Protein AF-A0A317JN25-F1 (afdb_monomer_lite)

Radius of gyration: 19.93 Å; chains: 1; bounding box: 62×30×64 Å

Structure (mmCIF, N/CA/C/O backbone):
data_AF-A0A317JN25-F1
#
_entry.id   AF-A0A317JN25-F1
#
loop_
_atom_site.group_PDB
_atom_site.id
_atom_site.type_symbol
_atom_site.label_atom_id
_atom_site.label_alt_id
_atom_site.label_comp_id
_atom_site.label_asym_id
_atom_site.label_entity_id
_atom_site.label_seq_id
_atom_site.pdbx_PDB_ins_code
_atom_site.Cartn_x
_atom_site.Cartn_y
_atom_site.Cartn_z
_atom_site.occupancy
_atom_site.B_iso_or_equiv
_atom_site.auth_seq_id
_atom_site.auth_comp_id
_atom_site.auth_asym_id
_atom_site.auth_atom_id
_atom_site.pdbx_PDB_model_num
ATOM 1 N N . MET A 1 1 ? -48.055 14.759 49.311 1.00 41.69 1 MET A N 1
ATOM 2 C CA . MET A 1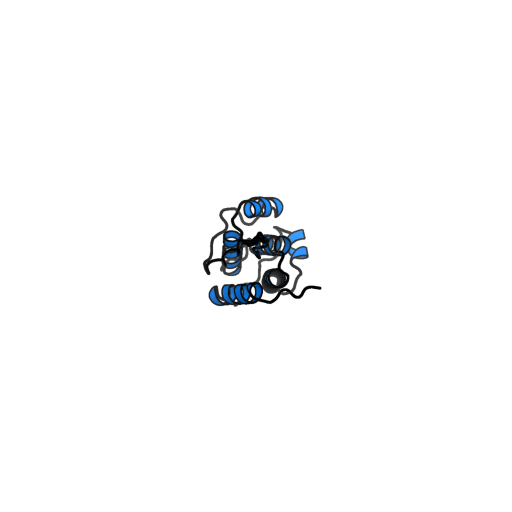 1 ? -47.913 13.700 48.289 1.00 41.69 1 MET A CA 1
ATOM 3 C C . MET A 1 1 ? -46.701 14.039 47.433 1.00 41.69 1 MET A C 1
ATOM 5 O O . MET A 1 1 ? -46.652 15.132 46.890 1.00 41.69 1 MET A O 1
ATOM 9 N N . LYS A 1 2 ? -45.682 13.173 47.431 1.00 43.47 2 LYS A N 1
ATOM 10 C CA . LYS A 1 2 ? -44.431 13.299 46.664 1.00 43.47 2 LYS A CA 1
ATOM 11 C C . LYS A 1 2 ? -44.458 12.239 45.566 1.00 43.47 2 LYS A C 1
ATOM 13 O O . LYS A 1 2 ? -44.558 11.069 45.913 1.00 43.47 2 LYS A O 1
ATOM 18 N N . ALA A 1 3 ? -44.357 12.649 44.308 1.00 44.78 3 ALA A N 1
ATOM 19 C CA . ALA A 1 3 ? -43.879 11.857 43.171 1.00 44.78 3 ALA A CA 1
ATOM 20 C C . ALA A 1 3 ? -43.966 12.741 41.919 1.00 44.78 3 ALA A C 1
ATOM 22 O O . ALA A 1 3 ? -44.909 13.512 41.802 1.00 44.78 3 ALA A O 1
ATOM 23 N N . SER A 1 4 ? -43.106 12.701 40.913 1.00 44.59 4 SER A N 1
ATOM 24 C CA . SER A 1 4 ? -41.743 12.208 40.724 1.00 44.59 4 SER A CA 1
ATOM 25 C C . SER A 1 4 ? -41.355 12.795 39.365 1.00 44.59 4 SER A C 1
ATOM 27 O O . SER A 1 4 ? -42.082 12.609 38.391 1.00 44.59 4 SER A O 1
ATOM 29 N N . PHE A 1 5 ? -40.249 13.531 39.289 1.00 47.53 5 PHE A N 1
ATOM 30 C CA . PHE A 1 5 ? -39.678 13.988 38.022 1.00 47.53 5 PHE A CA 1
ATOM 31 C C . PHE A 1 5 ? -39.162 12.769 37.245 1.00 47.53 5 PHE A C 1
ATOM 33 O O . PHE A 1 5 ? -38.213 12.128 37.688 1.00 47.53 5 PHE A O 1
ATOM 40 N N . SER A 1 6 ? -39.756 12.445 36.094 1.00 42.88 6 SER A N 1
ATOM 41 C CA . SER A 1 6 ? -39.119 11.554 35.114 1.00 42.88 6 SER A CA 1
ATOM 42 C C . SER A 1 6 ? -38.407 12.400 34.069 1.00 42.88 6 SER A C 1
ATOM 44 O O . SER A 1 6 ? -38.980 12.802 33.059 1.00 42.88 6 SER A O 1
ATOM 46 N N . LEU A 1 7 ? -37.142 12.694 34.363 1.00 46.12 7 LEU A N 1
ATOM 47 C CA . LEU A 1 7 ? -36.173 13.228 33.419 1.00 46.12 7 LEU A CA 1
ATOM 48 C C . LEU A 1 7 ? -35.751 12.068 32.502 1.00 46.12 7 LEU A C 1
ATOM 50 O O . LEU A 1 7 ? -34.899 11.258 32.862 1.00 46.12 7 LEU A O 1
ATOM 54 N N . VAL A 1 8 ? -36.393 11.934 31.341 1.00 50.56 8 VAL A N 1
ATOM 55 C CA . VAL A 1 8 ? -35.979 10.959 30.324 1.00 50.56 8 VAL A CA 1
ATOM 56 C C . VAL A 1 8 ? -34.728 11.506 29.641 1.00 50.56 8 VAL A C 1
ATOM 58 O O . VAL A 1 8 ? -34.799 12.289 28.697 1.00 50.56 8 VAL A O 1
ATOM 61 N N . VAL A 1 9 ? -33.565 11.120 30.161 1.00 49.16 9 VAL A N 1
ATOM 62 C CA . VAL A 1 9 ? -32.275 11.323 29.498 1.00 49.16 9 VAL A CA 1
ATOM 63 C C . VAL A 1 9 ? -32.202 10.334 28.338 1.00 49.16 9 VAL A C 1
ATOM 65 O O . VAL A 1 9 ? -31.927 9.150 28.523 1.00 49.16 9 VAL A O 1
ATOM 68 N N . LEU A 1 10 ? -32.479 10.822 27.130 1.00 49.78 10 LEU A N 1
ATOM 69 C CA . LEU A 1 10 ? -32.170 10.133 25.880 1.00 49.78 10 LEU A CA 1
ATOM 70 C C . LEU A 1 10 ? -30.645 10.080 25.720 1.00 49.78 10 LEU A C 1
ATOM 72 O O . LEU A 1 10 ? -30.021 10.989 25.177 1.00 49.78 10 LEU A O 1
ATOM 76 N N . LEU A 1 11 ? -30.043 9.005 26.227 1.00 47.25 11 LEU A N 1
ATOM 77 C CA . LEU A 1 11 ? -28.688 8.592 25.880 1.00 47.25 11 LEU A CA 1
ATOM 78 C C . LEU A 1 11 ? -28.673 8.208 24.396 1.00 47.25 11 LEU A C 1
ATOM 80 O O . LEU A 1 11 ? -28.975 7.075 24.023 1.00 47.25 11 LEU A O 1
ATOM 84 N N . PHE A 1 12 ? -28.313 9.166 23.543 1.00 45.75 12 PHE A N 1
ATOM 85 C CA . PHE A 1 12 ? -27.813 8.877 22.206 1.00 45.75 12 PHE A CA 1
ATOM 86 C C . PHE A 1 12 ? -26.488 8.129 22.363 1.00 45.75 12 PHE A C 1
ATOM 88 O O . PHE A 1 12 ? -25.420 8.724 22.497 1.00 45.75 12 PHE A O 1
ATOM 95 N N . ILE A 1 13 ? -26.561 6.799 22.384 1.00 49.72 13 ILE A N 1
ATOM 96 C CA . ILE A 1 13 ? -25.395 5.955 22.160 1.00 49.72 13 ILE A CA 1
ATOM 97 C C . ILE A 1 13 ? -25.004 6.197 20.703 1.00 49.72 13 ILE A C 1
ATOM 99 O O . ILE A 1 13 ? -25.606 5.643 19.783 1.00 49.72 13 ILE A O 1
ATOM 103 N N . CYS A 1 14 ? -24.013 7.061 20.490 1.00 43.78 14 CYS A N 1
ATOM 104 C CA . CYS A 1 14 ? -23.250 7.096 19.256 1.00 43.78 14 CYS A CA 1
ATOM 105 C C . CYS A 1 14 ? -22.618 5.712 19.094 1.00 43.78 14 CYS A C 1
ATOM 107 O O . CYS A 1 14 ? -21.538 5.445 19.622 1.00 43.78 14 CYS A O 1
ATOM 109 N N . ILE A 1 15 ? -23.308 4.809 18.395 1.00 42.94 15 ILE A N 1
ATOM 110 C CA . ILE A 1 15 ? -22.718 3.586 17.865 1.00 42.94 15 ILE A CA 1
ATOM 111 C C . ILE A 1 15 ? -21.755 4.064 16.782 1.00 42.94 15 ILE A C 1
ATOM 113 O O . ILE A 1 15 ? -22.078 4.113 15.599 1.00 42.94 15 ILE A O 1
ATOM 117 N N . GLY A 1 16 ? -20.572 4.502 17.211 1.00 42.56 16 GLY A N 1
ATOM 118 C CA . GLY A 1 16 ? -19.433 4.626 16.331 1.00 42.56 16 GLY A CA 1
ATOM 119 C C . GLY A 1 16 ? -19.234 3.243 15.745 1.00 42.56 16 GLY A C 1
ATOM 120 O O . GLY A 1 16 ? -18.871 2.310 16.460 1.00 42.56 16 GLY A O 1
ATOM 121 N N . THR A 1 17 ? -19.543 3.089 14.462 1.00 41.91 17 THR A N 1
ATOM 122 C CA . THR A 1 17 ? -19.158 1.916 13.691 1.00 41.91 17 THR A CA 1
ATOM 123 C C . THR A 1 17 ? -17.645 1.821 13.803 1.00 41.91 17 THR A C 1
ATOM 125 O O . THR A 1 17 ? -16.918 2.520 13.096 1.00 41.91 17 THR A O 1
ATOM 128 N N . ARG A 1 18 ? -17.157 1.016 14.754 1.00 49.81 18 ARG A N 1
ATOM 129 C CA . ARG A 1 18 ? -15.761 0.597 14.800 1.00 49.81 18 ARG A CA 1
ATOM 130 C C . ARG A 1 18 ? -15.517 -0.026 13.435 1.00 49.81 18 ARG A C 1
ATOM 132 O O . ARG A 1 18 ? -16.094 -1.068 13.132 1.00 49.81 18 ARG A O 1
ATOM 139 N N . ALA A 1 19 ? -14.751 0.660 12.589 1.00 56.41 19 ALA A N 1
ATOM 140 C CA . ALA A 1 19 ? -14.232 0.049 11.382 1.00 56.41 19 ALA A CA 1
ATOM 141 C C . ALA A 1 19 ? -13.547 -1.239 11.841 1.00 56.41 19 ALA A C 1
ATOM 143 O O . ALA A 1 19 ? -12.645 -1.180 12.677 1.00 56.41 19 ALA A O 1
ATOM 144 N N . SER A 1 20 ? -14.072 -2.385 11.404 1.00 63.56 20 SER A N 1
ATOM 145 C CA . SER A 1 20 ? -13.480 -3.672 11.746 1.00 63.56 20 SER A CA 1
ATOM 146 C C . SER A 1 20 ? -12.029 -3.643 11.301 1.00 63.56 20 SER A C 1
ATOM 148 O O . SER A 1 20 ? -11.730 -3.215 10.182 1.00 63.56 20 SER A O 1
ATOM 150 N N . ASP A 1 21 ? -11.142 -4.082 12.184 1.00 79.50 21 ASP A N 1
ATOM 151 C CA . ASP A 1 21 ? -9.743 -4.242 11.843 1.00 79.50 21 ASP A CA 1
ATOM 152 C C . ASP A 1 21 ? -9.616 -5.178 10.627 1.00 79.50 21 ASP A C 1
ATOM 154 O O . ASP A 1 21 ? -10.324 -6.191 10.555 1.00 79.50 21 ASP A O 1
ATOM 158 N N . PRO A 1 22 ? -8.757 -4.844 9.648 1.00 87.69 22 PRO A N 1
ATOM 159 C CA . PRO A 1 22 ? -8.584 -5.662 8.459 1.00 87.69 22 PRO A CA 1
ATOM 160 C C . PRO A 1 22 ? -8.018 -7.034 8.833 1.00 87.69 22 PRO A C 1
ATOM 162 O O . PRO A 1 22 ? -7.056 -7.128 9.594 1.00 87.69 22 PRO A O 1
ATOM 165 N N . ALA A 1 23 ? -8.559 -8.108 8.252 1.00 92.69 23 ALA A N 1
ATOM 166 C CA . ALA A 1 23 ? -7.975 -9.434 8.434 1.00 92.69 23 ALA A CA 1
ATOM 167 C C . ALA A 1 23 ? -6.550 -9.479 7.857 1.00 92.69 23 ALA A C 1
ATOM 169 O O . ALA A 1 23 ? -6.324 -8.969 6.756 1.00 92.69 23 ALA A O 1
ATOM 170 N N . CYS A 1 24 ? -5.615 -10.136 8.554 1.00 95.31 24 CYS A N 1
ATOM 171 C CA . CYS A 1 24 ? -4.211 -10.251 8.147 1.00 95.31 24 CYS A CA 1
ATOM 172 C C . CYS A 1 24 ? -4.025 -11.235 6.975 1.00 95.31 24 CYS A C 1
ATOM 174 O O . CYS A 1 24 ? -3.588 -12.375 7.132 1.00 95.31 24 CYS A O 1
ATOM 176 N N . LYS A 1 25 ? -4.421 -10.794 5.781 1.00 96.81 25 LYS A N 1
ATOM 177 C CA . LYS A 1 25 ? -4.333 -11.511 4.503 1.00 96.81 25 LYS A CA 1
ATOM 178 C C . LYS A 1 25 ? -4.004 -10.529 3.383 1.00 96.81 25 LYS A C 1
ATOM 180 O O . LYS A 1 25 ? -4.113 -9.320 3.564 1.00 96.81 25 LYS A O 1
ATOM 185 N N . THR A 1 26 ? -3.639 -11.034 2.212 1.00 96.44 26 THR A N 1
ATOM 186 C CA . THR A 1 26 ? -3.361 -10.197 1.040 1.00 96.44 26 THR A CA 1
ATOM 187 C C . THR A 1 26 ? -4.408 -10.393 -0.044 1.00 96.44 26 THR A C 1
ATOM 189 O O . THR A 1 26 ? -5.050 -11.441 -0.141 1.00 96.44 26 THR A O 1
ATOM 192 N N . VAL A 1 27 ? -4.571 -9.372 -0.880 1.00 95.94 27 VAL A N 1
ATOM 193 C CA . VAL A 1 27 ? -5.284 -9.482 -2.156 1.00 95.94 27 VAL A CA 1
ATOM 194 C C . VAL A 1 27 ? -4.404 -8.937 -3.274 1.00 95.94 27 VAL A C 1
ATOM 196 O O . VAL A 1 27 ? -3.445 -8.209 -3.020 1.00 95.94 27 VAL A O 1
ATOM 199 N N . GLN A 1 28 ? -4.714 -9.307 -4.513 1.00 91.25 28 GLN A N 1
ATOM 200 C CA . GLN A 1 28 ? -3.948 -8.894 -5.686 1.00 91.25 28 GLN A CA 1
ATOM 201 C C . GLN A 1 28 ? -4.656 -7.773 -6.443 1.00 91.25 28 GLN A C 1
ATOM 203 O O . GLN A 1 28 ? -5.889 -7.736 -6.517 1.00 91.25 28 GLN A O 1
ATOM 208 N N . TRP A 1 29 ? -3.868 -6.876 -7.035 1.00 90.69 29 TRP A N 1
ATOM 209 C CA . TRP A 1 29 ? -4.385 -5.890 -7.973 1.00 90.69 29 TRP A CA 1
ATOM 210 C C . TRP A 1 29 ? -4.921 -6.573 -9.243 1.00 90.69 29 TRP A C 1
ATOM 212 O O . TRP A 1 29 ? -4.195 -7.369 -9.838 1.00 90.69 29 TRP A O 1
ATOM 222 N N . PRO A 1 30 ? -6.160 -6.281 -9.681 1.00 82.56 30 PRO A N 1
ATOM 223 C CA . PRO A 1 30 ? -6.765 -6.967 -10.822 1.00 82.56 30 PRO A CA 1
ATOM 224 C C . PRO A 1 30 ? -6.435 -6.338 -12.184 1.00 82.56 30 PRO A C 1
ATOM 226 O O . PRO A 1 30 ? -6.797 -6.913 -13.207 1.00 82.56 30 PRO A O 1
ATOM 229 N N . LEU A 1 31 ? -5.809 -5.154 -12.223 1.00 79.88 31 LEU A N 1
ATOM 230 C CA . LEU A 1 31 ? -5.555 -4.397 -13.457 1.00 79.88 31 LEU A CA 1
ATOM 231 C C . LEU A 1 31 ? -4.057 -4.310 -13.779 1.00 79.88 31 LEU A C 1
ATOM 233 O O . LEU A 1 31 ? -3.208 -4.821 -13.048 1.00 79.88 31 LEU A O 1
ATOM 237 N N . LYS A 1 32 ? -3.724 -3.639 -14.887 1.00 82.25 32 LYS A N 1
ATOM 238 C CA . LYS A 1 32 ? -2.333 -3.368 -15.255 1.00 82.25 32 LYS A CA 1
ATOM 239 C C . LYS A 1 32 ? -1.670 -2.429 -14.243 1.00 82.25 32 LYS A C 1
ATOM 241 O O . LYS A 1 32 ? -2.320 -1.603 -13.600 1.00 82.25 32 LYS A O 1
ATOM 246 N N . SER A 1 33 ? -0.358 -2.580 -14.095 1.00 83.69 33 SER A N 1
ATOM 247 C CA . SER A 1 33 ? 0.443 -1.838 -13.120 1.00 83.69 33 SER A CA 1
ATOM 248 C C . SER A 1 33 ? 0.848 -0.437 -13.579 1.00 83.69 33 SER A C 1
ATOM 250 O O . SER A 1 33 ? 1.446 0.294 -12.803 1.00 83.69 33 SER A O 1
ATOM 252 N N . ASP A 1 34 ? 0.583 -0.077 -14.834 1.00 90.88 34 ASP A N 1
ATOM 253 C CA . ASP A 1 34 ? 0.930 1.203 -15.460 1.00 90.88 34 ASP A CA 1
ATOM 254 C C . ASP A 1 34 ? -0.271 2.156 -15.591 1.00 90.88 34 ASP A C 1
ATOM 256 O O . ASP A 1 34 ? -0.146 3.247 -16.148 1.00 90.88 34 ASP A O 1
ATOM 260 N N . GLU A 1 35 ? -1.425 1.779 -15.035 1.00 92.31 35 GLU A N 1
ATOM 261 C CA . GLU A 1 35 ? -2.612 2.632 -14.989 1.00 92.31 35 GLU A CA 1
ATOM 262 C C . GLU A 1 35 ? -2.305 3.963 -14.279 1.00 92.31 35 GLU A C 1
ATOM 264 O O . GLU A 1 35 ? -1.627 3.976 -13.244 1.00 92.31 35 GLU A O 1
ATOM 269 N N . PRO A 1 36 ? -2.810 5.107 -14.776 1.00 92.94 36 PRO A N 1
ATOM 270 C CA . PRO A 1 36 ? -2.593 6.393 -14.129 1.00 92.94 36 PRO A CA 1
ATOM 271 C C . PRO A 1 36 ? -3.204 6.411 -12.723 1.00 92.94 36 PRO A C 1
ATOM 273 O O . PRO A 1 36 ? -4.247 5.801 -12.467 1.00 92.94 36 PRO A O 1
ATOM 276 N N . PHE A 1 37 ? -2.591 7.171 -11.808 1.00 93.88 37 PHE A N 1
ATOM 277 C CA . PHE A 1 37 ? -3.016 7.217 -10.403 1.00 93.88 37 PHE A CA 1
ATOM 278 C C . PHE A 1 37 ? -4.507 7.553 -10.235 1.00 93.88 37 PHE A C 1
ATOM 280 O O . PHE A 1 37 ? -5.166 6.980 -9.375 1.00 93.88 37 PHE A O 1
ATOM 287 N N . SER A 1 38 ? -5.075 8.408 -11.092 1.00 93.25 38 SER A N 1
ATOM 288 C CA . SER A 1 38 ? -6.506 8.743 -11.071 1.00 93.25 38 SER A CA 1
ATOM 289 C C . SER A 1 38 ? -7.423 7.534 -11.299 1.00 93.25 38 SER A C 1
ATOM 291 O O . SER A 1 38 ? -8.454 7.419 -10.638 1.00 93.25 38 SER A O 1
ATOM 293 N N . ARG A 1 39 ? -7.048 6.602 -12.186 1.00 94.06 39 ARG A N 1
ATOM 294 C CA . ARG A 1 39 ? -7.796 5.357 -12.442 1.00 94.06 39 ARG A CA 1
ATOM 295 C C . ARG A 1 39 ? -7.668 4.375 -11.284 1.00 94.06 39 ARG A C 1
ATOM 297 O O . ARG A 1 39 ? -8.665 3.779 -10.873 1.00 94.06 39 ARG A O 1
ATOM 304 N N . ILE A 1 40 ? -6.461 4.252 -10.730 1.00 94.56 40 ILE A N 1
ATOM 305 C CA . ILE A 1 40 ? -6.207 3.436 -9.537 1.00 94.56 40 ILE A CA 1
ATOM 306 C C . ILE A 1 40 ? -7.042 3.967 -8.367 1.00 94.56 40 ILE A C 1
ATOM 308 O O . ILE A 1 40 ? -7.795 3.206 -7.766 1.00 94.56 40 ILE A O 1
ATOM 312 N N . LYS A 1 41 ? -6.993 5.280 -8.105 1.00 94.94 41 LYS A N 1
ATOM 313 C CA . LYS A 1 41 ? -7.788 5.944 -7.067 1.00 94.94 41 LYS A CA 1
ATOM 314 C C . LYS A 1 41 ? -9.281 5.671 -7.242 1.00 94.94 41 LYS A C 1
ATOM 316 O O . LYS A 1 41 ? -9.905 5.210 -6.299 1.00 94.94 41 LYS A O 1
ATOM 321 N N . LEU A 1 42 ? -9.836 5.893 -8.435 1.00 94.81 42 LEU A N 1
ATOM 322 C CA . LEU A 1 42 ? -11.260 5.660 -8.698 1.00 94.81 42 LEU A CA 1
ATOM 323 C C . LEU A 1 42 ? -11.667 4.203 -8.433 1.00 94.81 42 LEU A C 1
ATOM 325 O O . LEU A 1 42 ? -12.764 3.936 -7.954 1.00 94.81 42 LEU A O 1
ATOM 329 N N . THR A 1 43 ? -10.782 3.248 -8.708 1.00 94.88 43 THR A N 1
ATOM 330 C CA . THR A 1 43 ? -11.025 1.838 -8.378 1.00 94.88 43 THR A CA 1
ATOM 331 C C . THR A 1 43 ? -11.036 1.620 -6.863 1.00 94.88 43 THR A C 1
ATOM 333 O O . THR A 1 43 ? -11.934 0.957 -6.348 1.00 94.88 43 THR A O 1
ATOM 336 N N . LEU A 1 44 ? -10.071 2.202 -6.145 1.00 96.06 44 LEU A N 1
ATOM 337 C CA . LEU A 1 44 ? -9.942 2.080 -4.691 1.00 96.06 44 LEU A CA 1
ATOM 338 C C . LEU A 1 44 ? -11.050 2.813 -3.919 1.00 96.06 44 LEU A C 1
ATOM 340 O O . LEU A 1 44 ? -11.460 2.321 -2.871 1.00 96.06 44 LEU A O 1
ATOM 344 N N . ASP A 1 45 ? -11.572 3.926 -4.445 1.00 96.12 45 ASP A N 1
ATOM 345 C CA . ASP A 1 45 ? -12.726 4.654 -3.886 1.00 96.12 45 ASP A CA 1
ATOM 346 C C . ASP A 1 45 ? -13.978 3.751 -3.817 1.00 96.12 45 ASP A C 1
ATOM 348 O O . ASP A 1 45 ? -14.830 3.925 -2.951 1.00 96.12 45 ASP A O 1
ATOM 352 N N . ASN A 1 46 ? -14.077 2.760 -4.710 1.00 95.00 46 ASN A N 1
ATOM 353 C CA . ASN A 1 46 ? -15.184 1.802 -4.771 1.00 95.00 46 ASN A CA 1
ATOM 354 C C . ASN A 1 46 ? -14.919 0.508 -3.980 1.00 95.00 46 ASN A C 1
ATOM 356 O O . ASN A 1 46 ? -15.723 -0.426 -4.029 1.00 95.00 46 ASN A O 1
ATOM 360 N N . TRP A 1 47 ? -13.778 0.392 -3.296 1.00 94.56 47 TRP A N 1
ATOM 361 C CA . TRP A 1 47 ? -13.428 -0.792 -2.514 1.00 94.56 47 TRP A CA 1
ATOM 362 C C . TRP A 1 47 ? -13.651 -0.558 -1.018 1.00 94.56 47 TRP A C 1
ATOM 364 O O . TRP A 1 47 ? -13.387 0.535 -0.517 1.00 94.56 47 TRP A O 1
ATOM 374 N N . PRO A 1 48 ? -14.042 -1.599 -0.257 1.00 94.62 48 PRO A N 1
ATOM 375 C CA . PRO A 1 48 ? -13.963 -1.542 1.196 1.00 94.62 48 PRO A CA 1
ATOM 376 C C . PRO A 1 48 ? -12.537 -1.197 1.639 1.00 94.62 48 PRO A C 1
ATOM 378 O O . PRO A 1 48 ? -11.573 -1.760 1.111 1.00 94.62 48 PRO A O 1
ATOM 381 N N . ARG A 1 49 ? -12.398 -0.316 2.638 1.00 93.81 49 ARG A N 1
ATOM 382 C CA . ARG A 1 49 ? -11.089 0.140 3.143 1.00 93.81 49 ARG A CA 1
ATOM 383 C C . ARG A 1 49 ? -10.168 -1.026 3.502 1.00 93.81 49 ARG A C 1
ATOM 385 O O . ARG A 1 49 ? -9.012 -1.035 3.094 1.00 93.81 49 ARG A O 1
ATOM 392 N N . GLU A 1 50 ? -10.700 -2.036 4.190 1.00 95.00 50 GLU A N 1
ATOM 393 C CA . GLU A 1 50 ? -9.980 -3.271 4.521 1.00 95.00 50 GLU A CA 1
ATOM 394 C C . GLU A 1 50 ? -9.328 -3.909 3.287 1.00 95.00 50 GLU A C 1
ATOM 396 O O . GLU A 1 50 ? -8.159 -4.284 3.323 1.00 95.00 50 GLU A O 1
ATOM 401 N N . LYS A 1 51 ? -10.054 -3.986 2.168 1.00 95.94 51 LYS A N 1
ATOM 402 C CA . LYS A 1 51 ? -9.550 -4.596 0.937 1.00 95.94 51 LYS A CA 1
ATOM 403 C C . LYS A 1 51 ? -8.401 -3.785 0.335 1.00 95.94 51 LYS A C 1
ATOM 405 O O . LYS A 1 51 ? -7.454 -4.371 -0.180 1.00 95.94 51 LYS A O 1
ATOM 410 N N . ALA A 1 52 ? -8.455 -2.454 0.414 1.00 96.69 52 ALA A N 1
ATOM 411 C CA . ALA A 1 52 ? -7.355 -1.593 -0.021 1.00 96.69 52 ALA A CA 1
ATOM 412 C C . ALA A 1 52 ? -6.101 -1.774 0.857 1.00 96.69 52 ALA A C 1
ATOM 414 O O . ALA A 1 52 ? -4.987 -1.782 0.339 1.00 96.69 52 ALA A O 1
ATOM 415 N N . ILE A 1 53 ? -6.269 -1.995 2.163 1.00 97.75 53 ILE A N 1
ATOM 416 C CA . ILE A 1 53 ? -5.159 -2.284 3.087 1.00 97.75 53 ILE A CA 1
ATOM 417 C C . ILE A 1 53 ? -4.535 -3.652 2.781 1.00 97.75 53 ILE A C 1
ATOM 419 O O . ILE A 1 53 ? -3.321 -3.760 2.622 1.00 97.75 53 ILE A O 1
ATOM 423 N N . GLN A 1 54 ? -5.364 -4.684 2.608 1.00 97.75 54 GLN A N 1
ATOM 424 C CA . GLN A 1 54 ? -4.917 -6.028 2.220 1.00 97.75 54 GLN A CA 1
ATOM 425 C C . GLN A 1 54 ? -4.216 -6.029 0.856 1.00 97.75 54 GLN A C 1
ATOM 427 O O . GLN A 1 54 ? -3.270 -6.790 0.634 1.00 97.75 54 GLN A O 1
ATOM 432 N N . LEU A 1 55 ? -4.659 -5.160 -0.057 1.00 97.31 55 LEU A N 1
ATOM 433 C CA . LEU A 1 55 ? -3.989 -4.928 -1.328 1.00 97.31 55 LEU A CA 1
ATOM 434 C C . LEU A 1 55 ? -2.614 -4.303 -1.102 1.00 97.31 55 LEU A C 1
ATOM 436 O O . LEU A 1 55 ? -1.642 -4.803 -1.654 1.00 97.31 55 LEU A O 1
ATOM 440 N N . ALA A 1 56 ? -2.514 -3.254 -0.281 1.00 97.19 56 ALA A N 1
ATOM 441 C CA . ALA A 1 56 ? -1.232 -2.628 0.030 1.00 97.19 56 ALA A CA 1
ATOM 442 C C . ALA A 1 56 ? -0.234 -3.670 0.544 1.00 97.19 56 ALA A C 1
ATOM 444 O O . ALA A 1 56 ? 0.846 -3.801 -0.019 1.00 97.19 56 ALA A O 1
ATOM 445 N N . TRP A 1 57 ? -0.617 -4.481 1.534 1.00 97.81 57 TRP A N 1
ATOM 446 C CA . TRP A 1 57 ? 0.237 -5.560 2.038 1.00 97.81 57 TRP A CA 1
ATOM 447 C C . TRP A 1 57 ? 0.656 -6.542 0.942 1.00 97.81 57 TRP A C 1
ATOM 449 O O . TRP A 1 57 ? 1.834 -6.880 0.844 1.00 97.81 57 TRP A O 1
ATOM 459 N N . GLY A 1 58 ? -0.275 -6.955 0.078 1.00 96.12 58 GLY A N 1
ATOM 460 C CA . GLY A 1 58 ? 0.028 -7.822 -1.061 1.00 96.12 58 GLY A CA 1
ATOM 461 C C . GLY A 1 58 ? 1.054 -7.218 -2.016 1.00 96.12 58 GLY A C 1
ATOM 462 O O . GLY A 1 58 ? 2.027 -7.877 -2.374 1.00 96.12 58 GLY A O 1
ATOM 463 N N . GLU A 1 59 ? 0.873 -5.955 -2.393 1.00 95.56 59 GLU A N 1
ATOM 464 C CA . GLU A 1 59 ? 1.751 -5.241 -3.323 1.00 95.56 59 GLU A CA 1
ATOM 465 C C . GLU A 1 59 ? 3.139 -4.955 -2.730 1.00 95.56 59 GLU A C 1
ATOM 467 O O . GLU A 1 59 ? 4.140 -4.998 -3.451 1.00 95.56 59 GLU A O 1
ATOM 472 N N . MET A 1 60 ? 3.227 -4.716 -1.419 1.00 95.75 60 MET A N 1
ATOM 473 C CA . MET A 1 60 ? 4.508 -4.568 -0.724 1.00 95.75 60 MET A CA 1
ATOM 474 C C . MET A 1 60 ? 5.291 -5.886 -0.676 1.00 95.75 60 MET A C 1
ATOM 476 O O . MET A 1 60 ? 6.507 -5.885 -0.842 1.00 95.75 60 MET A O 1
ATOM 480 N N . LEU A 1 61 ? 4.598 -7.015 -0.512 1.00 95.25 61 LEU A N 1
ATOM 481 C CA . LEU A 1 61 ? 5.202 -8.350 -0.424 1.00 95.25 61 LEU A CA 1
ATOM 482 C C . LEU A 1 61 ? 5.479 -9.007 -1.787 1.00 95.25 61 LEU A C 1
ATOM 484 O O . LEU A 1 61 ? 6.041 -10.105 -1.839 1.00 95.25 61 LEU A O 1
ATOM 488 N N . LYS A 1 62 ? 5.090 -8.378 -2.905 1.00 91.94 62 LYS A N 1
ATOM 489 C CA . LYS A 1 62 ? 5.362 -8.915 -4.245 1.00 91.94 62 LYS A CA 1
ATOM 490 C C . LYS A 1 62 ? 6.865 -9.111 -4.464 1.00 91.94 62 LYS A C 1
ATOM 492 O O . LYS A 1 62 ? 7.677 -8.237 -4.171 1.00 91.94 62 LYS A O 1
ATOM 497 N N . ARG A 1 63 ? 7.230 -10.254 -5.055 1.00 85.81 63 ARG A N 1
ATOM 498 C CA . ARG A 1 63 ? 8.616 -10.520 -5.481 1.00 85.81 63 ARG A CA 1
ATOM 499 C C . ARG A 1 63 ? 9.035 -9.600 -6.622 1.00 85.81 63 ARG A C 1
ATOM 501 O O . ARG A 1 63 ? 10.146 -9.085 -6.616 1.00 85.81 63 ARG A O 1
ATOM 508 N N . ASP A 1 64 ? 8.135 -9.395 -7.580 1.00 88.06 64 ASP A N 1
ATOM 509 C CA . ASP A 1 64 ? 8.364 -8.494 -8.702 1.00 88.06 64 ASP A CA 1
ATOM 510 C C . ASP A 1 64 ? 7.783 -7.107 -8.417 1.00 88.06 64 ASP A C 1
ATOM 512 O O . ASP A 1 64 ? 6.570 -6.884 -8.446 1.00 88.06 64 ASP A O 1
ATOM 516 N N . GLN A 1 65 ? 8.680 -6.169 -8.133 1.00 88.88 65 GLN A N 1
ATOM 517 C CA . GLN A 1 65 ? 8.345 -4.788 -7.806 1.00 88.88 65 GLN A CA 1
ATOM 518 C C . GLN A 1 65 ? 8.249 -3.868 -9.038 1.00 88.88 65 GLN A C 1
ATOM 520 O O . GLN A 1 65 ? 7.838 -2.704 -8.903 1.00 88.88 65 GLN A O 1
ATOM 525 N N . ASN A 1 66 ? 8.571 -4.368 -10.239 1.00 86.31 66 ASN A N 1
ATOM 526 C CA . ASN A 1 66 ? 8.408 -3.619 -11.492 1.00 86.31 66 ASN A CA 1
ATOM 527 C C . ASN A 1 66 ? 6.928 -3.423 -11.831 1.00 86.31 66 ASN A C 1
ATOM 529 O O . ASN A 1 66 ? 6.532 -2.361 -12.304 1.00 86.31 66 ASN A O 1
ATOM 533 N N . HIS A 1 67 ? 6.103 -4.419 -11.503 1.00 86.31 67 HIS A N 1
ATOM 534 C CA . HIS A 1 67 ? 4.658 -4.420 -11.747 1.00 86.31 67 HIS A CA 1
ATOM 535 C C . HIS A 1 67 ? 3.822 -4.217 -10.475 1.00 86.31 67 HIS A C 1
ATOM 537 O O . HIS A 1 67 ? 2.621 -4.490 -10.450 1.00 86.31 67 HIS A O 1
ATOM 543 N N . SER A 1 68 ? 4.448 -3.758 -9.392 1.00 90.75 68 SER A N 1
ATOM 544 C CA . SER A 1 68 ? 3.737 -3.444 -8.153 1.00 90.75 68 SER A CA 1
ATOM 545 C C . SER A 1 68 ? 2.967 -2.128 -8.276 1.00 90.75 68 SER A C 1
ATOM 547 O O . SER A 1 68 ? 3.491 -1.140 -8.798 1.00 90.75 68 SER A O 1
ATOM 549 N N . VAL A 1 69 ? 1.747 -2.083 -7.744 1.00 94.25 69 VAL A N 1
ATOM 550 C CA . VAL A 1 69 ? 0.980 -0.840 -7.543 1.00 94.25 69 VAL A CA 1
ATOM 551 C C . VAL A 1 69 ? 1.045 -0.353 -6.093 1.00 94.25 69 VAL A C 1
ATOM 553 O O . VAL A 1 69 ? 0.214 0.447 -5.671 1.00 94.25 69 VAL A O 1
ATOM 556 N N . ALA A 1 70 ? 2.046 -0.786 -5.318 1.00 95.19 70 ALA A N 1
ATOM 557 C CA . ALA A 1 70 ? 2.178 -0.415 -3.910 1.00 95.19 70 ALA A CA 1
ATOM 558 C C . ALA A 1 70 ? 2.162 1.105 -3.695 1.00 95.19 70 ALA A C 1
ATOM 560 O O . ALA A 1 70 ? 1.394 1.584 -2.873 1.00 95.19 70 ALA A O 1
ATOM 561 N N . PHE A 1 71 ? 2.942 1.884 -4.451 1.00 95.75 71 PHE A N 1
ATOM 562 C CA . PHE A 1 71 ? 3.013 3.336 -4.245 1.00 95.75 71 PHE A CA 1
ATOM 563 C C . PHE A 1 71 ? 1.670 4.065 -4.402 1.00 95.75 71 PHE A C 1
ATOM 565 O O . PHE A 1 71 ? 1.294 4.771 -3.469 1.00 95.75 71 PHE A O 1
ATOM 572 N N . PRO A 1 72 ? 0.908 3.916 -5.503 1.00 96.25 72 PRO A N 1
ATOM 573 C CA . PRO A 1 72 ? -0.389 4.575 -5.615 1.00 96.25 72 PRO A CA 1
ATOM 574 C C . PRO A 1 72 ? -1.400 4.060 -4.585 1.00 96.25 72 PRO A C 1
ATOM 576 O O . PRO A 1 72 ? -2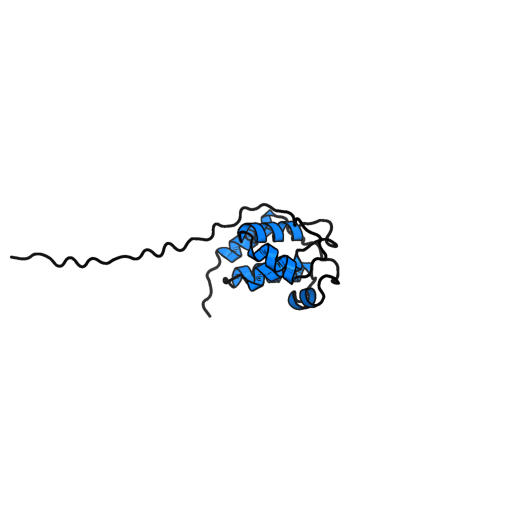.194 4.850 -4.081 1.00 96.25 72 PRO A O 1
ATOM 579 N N . VAL A 1 73 ? -1.356 2.776 -4.210 1.00 97.19 73 VAL A N 1
ATOM 580 C CA . VAL A 1 73 ? -2.228 2.242 -3.149 1.00 97.19 73 VAL A CA 1
ATOM 581 C C . VAL A 1 73 ? -1.873 2.849 -1.785 1.00 97.19 73 VAL A C 1
ATOM 583 O O . VAL A 1 73 ? -2.763 3.286 -1.058 1.00 97.19 73 VAL A O 1
ATOM 586 N N . LEU A 1 74 ? -0.585 2.941 -1.450 1.00 97.31 74 LEU A N 1
ATOM 587 C CA . LEU A 1 74 ? -0.099 3.562 -0.215 1.00 97.31 74 LEU A CA 1
ATOM 588 C C . LEU A 1 74 ? -0.423 5.061 -0.179 1.00 97.31 74 LEU A C 1
ATOM 590 O O . LEU A 1 74 ? -0.890 5.543 0.849 1.00 97.31 74 LEU A O 1
ATOM 594 N N . GLN A 1 75 ? -0.276 5.775 -1.302 1.00 97.12 75 GLN A N 1
ATOM 595 C CA . GLN A 1 75 ? -0.657 7.187 -1.407 1.00 97.12 75 GLN A CA 1
ATOM 596 C C . GLN A 1 75 ? -2.151 7.354 -1.145 1.00 97.12 75 GLN A C 1
ATOM 598 O O . GLN A 1 75 ? -2.546 8.211 -0.360 1.00 97.12 75 GLN A O 1
ATOM 603 N N . TYR A 1 76 ? -2.983 6.525 -1.783 1.00 97.50 76 TYR A N 1
ATOM 604 C CA . TYR A 1 76 ? -4.428 6.534 -1.581 1.00 97.50 76 TYR A CA 1
ATOM 605 C C . TYR A 1 76 ? -4.800 6.323 -0.108 1.00 97.50 76 TYR A C 1
ATOM 607 O O . TYR A 1 76 ? -5.585 7.084 0.461 1.00 97.50 76 TYR A O 1
ATOM 615 N N . LEU A 1 77 ? -4.221 5.309 0.534 1.00 97.50 77 LEU A N 1
ATOM 616 C CA . LEU A 1 77 ? -4.503 5.005 1.933 1.00 97.50 77 LEU A CA 1
ATOM 617 C C . LEU A 1 77 ? -4.023 6.118 2.869 1.00 97.50 77 LEU A C 1
ATOM 619 O O . LEU A 1 77 ? -4.754 6.480 3.787 1.00 97.50 77 LEU A O 1
ATOM 623 N N . GLN A 1 78 ? -2.853 6.701 2.605 1.00 95.94 78 GLN A N 1
ATOM 624 C CA . GLN A 1 78 ? -2.312 7.825 3.366 1.00 95.94 78 GLN A CA 1
ATOM 625 C C . GLN A 1 78 ? -3.199 9.076 3.264 1.00 95.94 78 GLN A C 1
ATOM 627 O O . GLN A 1 78 ? -3.456 9.718 4.282 1.00 95.94 78 GLN A O 1
ATOM 632 N N . ILE A 1 79 ? -3.683 9.433 2.068 1.00 94.94 79 ILE A N 1
ATOM 633 C CA . ILE A 1 79 ? -4.479 10.662 1.878 1.00 94.94 79 ILE A CA 1
ATOM 634 C C . ILE A 1 79 ? -5.912 10.525 2.404 1.00 94.94 79 ILE A C 1
ATOM 636 O O . ILE A 1 79 ? -6.514 11.522 2.793 1.00 94.94 79 ILE A O 1
ATOM 640 N N . THR A 1 80 ? -6.465 9.308 2.397 1.00 95.19 80 THR A N 1
ATOM 641 C CA . THR A 1 80 ? -7.853 9.042 2.820 1.00 95.19 80 THR A CA 1
ATOM 642 C C . THR A 1 80 ? -7.977 8.644 4.284 1.00 95.19 80 THR A C 1
ATOM 644 O O . THR A 1 80 ? -9.081 8.613 4.821 1.00 95.19 80 THR A O 1
ATOM 647 N N . GLU A 1 81 ? -6.871 8.297 4.938 1.00 94.19 81 GLU A N 1
ATOM 648 C CA . GLU A 1 81 ? -6.862 8.041 6.370 1.00 94.19 81 GLU A CA 1
ATOM 649 C C . GLU A 1 81 ? -7.117 9.338 7.147 1.00 94.19 81 GLU A C 1
ATOM 651 O O . GLU A 1 81 ? -6.726 10.421 6.723 1.00 94.19 81 GLU A O 1
ATOM 656 N N . GLN A 1 82 ? -7.759 9.240 8.305 1.00 90.81 82 GLN A N 1
ATOM 657 C CA . GLN A 1 82 ? -7.935 10.356 9.233 1.00 90.81 82 GLN A CA 1
ATOM 658 C C . GLN A 1 82 ? -6.966 10.239 10.412 1.00 90.81 82 GLN A C 1
ATOM 660 O O . GLN A 1 82 ? -6.407 11.244 10.847 1.00 90.81 82 GLN A O 1
ATOM 665 N N . ARG A 1 83 ? -6.693 9.015 10.877 1.00 90.94 83 ARG A N 1
ATOM 666 C CA . ARG A 1 83 ? -5.808 8.745 12.015 1.00 90.94 83 ARG A CA 1
ATOM 667 C C . ARG A 1 83 ? -4.344 8.970 11.652 1.00 90.94 83 ARG A C 1
ATOM 669 O O . ARG A 1 83 ? -3.786 8.272 10.807 1.00 90.94 83 ARG A O 1
ATOM 676 N N . MET A 1 84 ? -3.696 9.902 12.347 1.00 92.38 84 MET A N 1
ATOM 677 C CA . MET A 1 84 ? -2.298 10.274 12.097 1.00 92.38 84 MET A CA 1
ATOM 678 C C . MET A 1 84 ? -1.323 9.099 12.221 1.00 92.38 84 MET A C 1
ATOM 680 O O . MET A 1 84 ? -0.442 8.956 11.376 1.00 92.38 84 MET A O 1
ATOM 684 N N . ALA A 1 85 ? -1.513 8.216 13.202 1.00 94.56 85 ALA A N 1
ATOM 685 C CA . ALA A 1 85 ? -0.670 7.032 13.365 1.00 94.56 85 ALA A CA 1
ATOM 686 C C . ALA A 1 85 ? -0.760 6.086 12.152 1.00 94.56 85 ALA A C 1
ATOM 688 O O . ALA A 1 85 ? 0.261 5.644 11.628 1.00 94.56 85 ALA A O 1
ATOM 689 N N . ILE A 1 86 ? -1.970 5.839 11.638 1.00 95.25 86 ILE A N 1
ATOM 690 C CA . ILE A 1 86 ? -2.170 4.993 10.453 1.00 95.25 86 ILE A CA 1
ATOM 691 C C . ILE A 1 86 ? -1.637 5.687 9.182 1.00 95.25 86 ILE A C 1
ATOM 693 O O . ILE A 1 86 ? -1.012 5.039 8.341 1.00 95.25 86 ILE A O 1
ATOM 697 N N . LYS A 1 87 ? -1.791 7.015 9.050 1.00 94.81 87 LYS A N 1
ATOM 698 C CA . LYS A 1 87 ? -1.113 7.784 7.985 1.00 94.81 87 LYS A CA 1
ATOM 699 C C . LYS A 1 87 ? 0.398 7.581 8.035 1.00 94.81 87 LYS A C 1
ATOM 701 O O . LYS A 1 87 ? 1.019 7.343 7.001 1.00 94.81 87 LYS A O 1
ATOM 706 N N . GLY A 1 88 ? 0.971 7.676 9.236 1.00 94.69 88 GLY A N 1
ATOM 707 C CA . GLY A 1 88 ? 2.389 7.460 9.500 1.00 94.69 88 GLY A CA 1
ATOM 708 C C . GLY A 1 88 ? 2.840 6.066 9.078 1.00 94.69 88 GLY A C 1
ATOM 709 O O . GLY A 1 88 ? 3.842 5.946 8.381 1.00 94.69 88 GLY A O 1
ATOM 710 N N . TYR A 1 89 ? 2.058 5.033 9.400 1.00 96.00 89 TYR A N 1
ATOM 711 C CA . TYR A 1 89 ? 2.312 3.666 8.948 1.00 96.00 89 TYR A CA 1
ATOM 712 C C . TYR A 1 89 ? 2.454 3.577 7.419 1.00 96.00 89 TYR A C 1
ATOM 714 O O . TYR A 1 89 ? 3.488 3.122 6.926 1.00 96.00 89 TYR A O 1
ATOM 722 N N . PHE A 1 90 ? 1.470 4.064 6.652 1.00 96.81 90 PHE A N 1
ATOM 723 C CA . PHE A 1 90 ? 1.536 3.996 5.185 1.00 96.81 90 PHE A CA 1
ATOM 724 C C . PHE A 1 90 ? 2.685 4.827 4.609 1.00 96.81 90 PHE A C 1
ATOM 726 O O . PHE A 1 90 ? 3.367 4.371 3.689 1.00 96.81 90 PHE A O 1
ATOM 733 N N . LYS A 1 91 ? 2.940 6.006 5.186 1.00 95.19 91 LYS A N 1
ATOM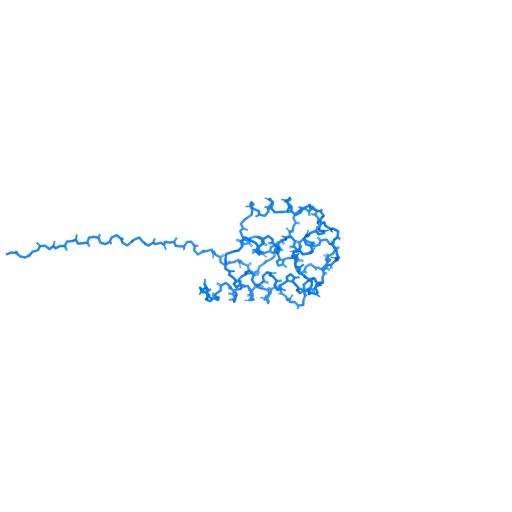 734 C CA . LYS A 1 91 ? 4.061 6.868 4.804 1.00 95.19 91 LYS A CA 1
ATOM 735 C C . LYS A 1 91 ? 5.407 6.162 4.997 1.00 95.19 91 LYS A C 1
ATOM 737 O O . LYS A 1 91 ? 6.203 6.115 4.065 1.00 95.19 91 LYS A O 1
ATOM 742 N N . VAL A 1 92 ? 5.652 5.575 6.169 1.00 94.94 92 VAL A N 1
ATOM 743 C CA . VAL A 1 92 ? 6.921 4.895 6.487 1.00 94.94 92 VAL A CA 1
ATOM 744 C C . VAL A 1 92 ? 7.130 3.665 5.604 1.00 94.94 92 VAL A C 1
ATOM 746 O O . VAL A 1 92 ? 8.238 3.431 5.116 1.00 94.94 92 VAL A O 1
ATOM 749 N N . MET A 1 93 ? 6.073 2.889 5.349 1.00 96.50 93 MET A N 1
ATOM 750 C CA . MET A 1 93 ? 6.153 1.751 4.430 1.00 96.50 93 MET A CA 1
ATOM 751 C C . MET A 1 93 ? 6.509 2.198 3.008 1.00 96.50 93 MET A C 1
ATOM 753 O O . MET A 1 93 ? 7.395 1.617 2.379 1.00 96.50 93 MET A O 1
ATOM 757 N N . ALA A 1 94 ? 5.890 3.277 2.528 1.00 95.19 94 ALA A N 1
ATOM 758 C CA . ALA A 1 94 ? 6.227 3.860 1.240 1.00 95.19 94 ALA A CA 1
ATOM 759 C C . ALA A 1 94 ? 7.681 4.348 1.186 1.00 95.19 94 ALA A C 1
ATOM 761 O O . ALA A 1 94 ? 8.401 3.982 0.263 1.00 95.19 94 ALA A O 1
ATOM 762 N N . GLU A 1 95 ? 8.145 5.107 2.179 1.00 93.62 95 GLU A N 1
ATOM 763 C CA . GLU A 1 95 ? 9.524 5.615 2.240 1.00 93.62 95 GLU A CA 1
ATOM 764 C C . GLU A 1 95 ? 10.562 4.483 2.312 1.00 93.62 95 GLU A C 1
ATOM 766 O O . GLU A 1 95 ? 11.625 4.556 1.692 1.00 93.62 95 GLU A O 1
ATOM 771 N N . THR A 1 96 ? 10.233 3.384 2.993 1.00 94.50 96 THR A N 1
ATOM 772 C CA . THR A 1 96 ? 11.065 2.172 3.005 1.00 94.50 96 THR A CA 1
ATOM 773 C C . THR A 1 96 ? 11.209 1.599 1.591 1.00 94.50 96 THR A C 1
ATOM 775 O O . THR A 1 96 ? 12.315 1.277 1.151 1.00 94.50 96 THR A O 1
ATOM 778 N N . MET A 1 97 ? 10.104 1.526 0.846 1.00 94.81 97 MET A N 1
ATOM 779 C CA . MET A 1 97 ? 10.071 1.011 -0.524 1.00 94.81 97 MET A CA 1
ATOM 780 C C . MET A 1 97 ? 10.681 1.962 -1.556 1.00 94.81 97 MET A C 1
ATOM 782 O O . MET A 1 97 ? 11.221 1.513 -2.563 1.00 94.81 97 MET A O 1
ATOM 786 N N . THR A 1 98 ? 10.632 3.274 -1.350 1.00 93.56 98 THR A N 1
ATOM 787 C CA . THR A 1 98 ? 11.311 4.233 -2.237 1.00 93.56 98 THR A CA 1
ATOM 788 C C . THR A 1 98 ? 12.806 4.329 -1.931 1.00 93.56 98 THR A C 1
ATOM 790 O O . THR A 1 98 ? 13.581 4.818 -2.751 1.00 93.56 98 THR A O 1
ATOM 793 N N . GLY A 1 99 ? 13.240 3.847 -0.763 1.00 91.19 99 GLY A N 1
ATOM 794 C CA . GLY A 1 99 ? 14.603 4.023 -0.283 1.00 91.19 99 GLY A CA 1
ATOM 795 C C . GLY A 1 99 ? 14.878 5.428 0.246 1.00 91.19 99 GLY A C 1
ATOM 796 O O . GLY A 1 99 ? 15.996 5.908 0.076 1.00 91.19 99 GLY A O 1
ATOM 797 N N . GLY A 1 100 ? 13.871 6.067 0.844 1.00 88.81 100 GLY A N 1
ATOM 798 C CA . GLY A 1 100 ? 13.958 7.377 1.493 1.00 88.81 100 GLY A CA 1
ATOM 799 C C . GLY A 1 100 ? 13.440 8.550 0.657 1.00 88.81 100 GLY A C 1
ATOM 800 O O . GLY A 1 100 ? 13.402 9.672 1.150 1.00 88.81 100 GLY A O 1
ATOM 801 N N . SER A 1 101 ? 13.027 8.334 -0.597 1.00 89.88 101 SER A N 1
ATOM 802 C CA . SER A 1 101 ? 12.372 9.390 -1.383 1.00 89.88 101 SER A CA 1
ATOM 803 C C . SER A 1 101 ? 10.926 9.599 -0.931 1.00 89.88 101 SER A C 1
ATOM 805 O O . SER A 1 101 ? 10.235 8.638 -0.592 1.00 89.88 101 SER A O 1
ATOM 807 N N . SER A 1 102 ? 10.434 10.839 -0.982 1.00 91.06 102 SER A N 1
ATOM 808 C CA . SER A 1 102 ? 9.047 11.113 -0.603 1.00 91.06 102 SER A CA 1
ATOM 809 C C . SER A 1 102 ? 8.059 10.453 -1.568 1.00 91.06 102 SER A C 1
ATOM 811 O O . SER A 1 102 ? 8.245 10.478 -2.791 1.00 91.06 102 SER A O 1
ATOM 813 N N . LEU A 1 103 ? 6.985 9.884 -1.013 1.00 92.19 103 LEU A N 1
ATOM 814 C CA . LEU A 1 103 ? 5.949 9.217 -1.799 1.00 92.19 103 LEU A CA 1
ATOM 815 C C . LEU A 1 103 ? 5.313 10.168 -2.822 1.00 92.19 103 LEU A C 1
ATOM 817 O O . LEU A 1 103 ? 5.174 9.801 -3.986 1.00 92.19 103 LEU A O 1
ATOM 821 N N . ASP A 1 104 ? 5.048 11.422 -2.445 1.00 92.12 104 ASP A N 1
ATOM 822 C CA . ASP A 1 104 ? 4.495 12.431 -3.358 1.00 92.12 104 ASP A CA 1
ATOM 823 C C . ASP A 1 104 ? 5.363 12.642 -4.609 1.00 92.12 104 ASP A C 1
ATOM 825 O O . ASP A 1 104 ? 4.841 12.812 -5.711 1.00 92.12 104 ASP A O 1
ATOM 829 N N . SER A 1 105 ? 6.693 12.601 -4.472 1.00 92.00 105 SER A N 1
ATOM 830 C CA . SER A 1 105 ? 7.606 12.743 -5.616 1.00 92.00 105 SER A CA 1
ATOM 831 C C . SER A 1 105 ? 7.519 11.547 -6.559 1.00 92.00 105 SER A C 1
ATOM 833 O O . SER A 1 105 ? 7.542 11.713 -7.776 1.00 92.00 105 SER A O 1
ATOM 835 N N . VAL A 1 106 ? 7.369 10.344 -6.003 1.00 93.31 106 VAL A N 1
ATOM 836 C CA . VAL A 1 106 ? 7.216 9.100 -6.772 1.00 93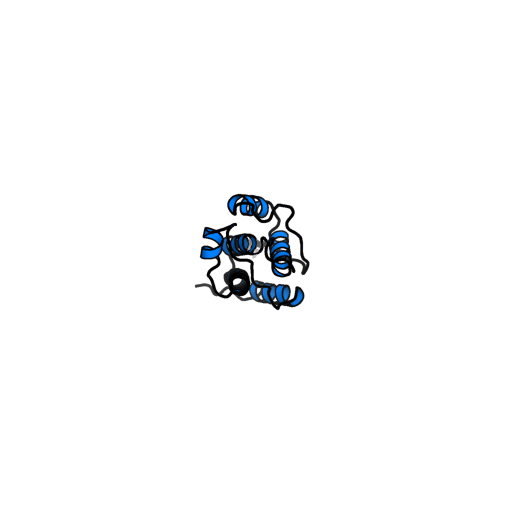.31 106 VAL A CA 1
ATOM 837 C C . VAL A 1 106 ? 5.872 9.073 -7.497 1.00 93.31 106 VAL A C 1
ATOM 839 O O . VAL A 1 106 ? 5.805 8.650 -8.650 1.00 93.31 106 VAL A O 1
ATOM 842 N N . ILE A 1 107 ? 4.812 9.583 -6.867 1.00 94.69 107 ILE A N 1
ATOM 843 C CA . ILE A 1 107 ? 3.482 9.680 -7.478 1.00 94.69 107 ILE A CA 1
ATOM 844 C C . ILE A 1 107 ? 3.455 10.691 -8.627 1.00 94.69 107 ILE A C 1
ATOM 846 O O . ILE A 1 107 ? 2.833 10.413 -9.650 1.00 94.69 107 ILE A O 1
ATOM 850 N N . LYS A 1 108 ? 4.170 11.820 -8.525 1.00 93.69 108 LYS A N 1
ATOM 851 C CA . LYS A 1 108 ? 4.257 12.819 -9.612 1.00 93.69 108 LYS A CA 1
ATOM 852 C C . LYS A 1 108 ? 4.787 12.249 -10.929 1.00 93.69 108 LYS A C 1
ATOM 854 O O . LYS A 1 108 ? 4.401 12.729 -11.989 1.00 93.69 108 LYS A O 1
ATOM 859 N N . ILE A 1 109 ? 5.666 11.249 -10.864 1.00 93.00 109 ILE A N 1
ATOM 860 C CA . ILE A 1 109 ? 6.272 10.616 -12.046 1.00 93.00 109 ILE A CA 1
ATOM 861 C C . ILE A 1 109 ? 5.634 9.270 -12.405 1.00 93.00 109 ILE A C 1
ATOM 863 O O . ILE A 1 109 ? 6.094 8.594 -13.324 1.00 93.00 109 ILE A O 1
ATOM 867 N N . TRP A 1 110 ? 4.586 8.852 -11.697 1.00 92.62 110 TRP A N 1
ATOM 868 C CA . TRP A 1 110 ? 3.900 7.592 -11.957 1.00 92.62 110 TRP A CA 1
ATOM 869 C C . TRP A 1 110 ? 3.294 7.552 -13.378 1.00 92.62 110 TRP A C 1
ATOM 871 O O . TRP A 1 110 ? 2.711 8.549 -13.808 1.00 92.62 110 TRP A O 1
ATOM 881 N N . PRO A 1 111 ? 3.374 6.425 -14.120 1.00 92.06 111 PRO A N 1
ATOM 882 C CA . PRO A 1 111 ? 3.959 5.124 -13.759 1.00 92.06 111 PRO A CA 1
ATOM 883 C C . PRO A 1 111 ? 5.462 4.992 -14.073 1.00 92.06 111 PRO A C 1
ATOM 885 O O . PRO A 1 111 ? 6.043 3.935 -13.847 1.00 92.06 111 PRO A O 1
ATOM 888 N N . LYS A 1 112 ? 6.119 6.049 -14.569 1.00 90.12 112 LYS A N 1
ATOM 889 C CA . LYS A 1 112 ? 7.535 6.073 -14.998 1.00 90.12 112 LYS A CA 1
ATOM 890 C C . LYS A 1 112 ? 8.521 6.161 -13.824 1.00 90.12 112 LYS A C 1
ATOM 892 O O . LYS A 1 112 ? 9.506 6.895 -13.863 1.00 90.12 112 LYS A O 1
ATOM 897 N N . ARG A 1 113 ? 8.225 5.448 -12.747 1.00 86.31 113 ARG A N 1
ATOM 898 C CA . ARG A 1 113 ? 9.016 5.422 -11.516 1.00 86.31 113 ARG A CA 1
ATOM 899 C C . ARG A 1 113 ? 10.132 4.382 -11.589 1.00 86.31 113 ARG A C 1
ATOM 901 O O . ARG A 1 113 ? 10.050 3.417 -12.347 1.00 86.31 113 ARG A O 1
ATOM 908 N N . SER A 1 114 ? 11.109 4.508 -10.698 1.00 87.19 114 SER A N 1
ATOM 909 C CA . SER A 1 114 ? 12.005 3.394 -10.388 1.00 87.19 114 SER A CA 1
ATOM 910 C C . SER A 1 114 ? 11.227 2.221 -9.765 1.00 87.19 114 SER A C 1
ATOM 912 O O . SER A 1 114 ? 10.198 2.439 -9.104 1.00 87.19 114 SER A O 1
ATOM 914 N N . PRO A 1 115 ? 11.705 0.974 -9.932 1.00 85.19 115 PRO A N 1
ATOM 915 C CA . PRO A 1 115 ? 11.167 -0.180 -9.221 1.00 85.19 115 PRO A CA 1
ATOM 916 C C . PRO A 1 115 ? 11.179 0.054 -7.709 1.00 85.19 115 PRO A C 1
ATOM 918 O O . PRO A 1 115 ? 12.064 0.733 -7.184 1.00 85.19 115 PRO A O 1
ATOM 921 N N . ALA A 1 116 ? 10.189 -0.493 -7.008 1.00 88.44 116 ALA A N 1
ATOM 922 C CA . ALA A 1 116 ? 10.156 -0.361 -5.563 1.00 88.44 116 ALA A CA 1
ATOM 923 C C . ALA A 1 116 ? 11.211 -1.282 -4.948 1.00 88.44 116 ALA A C 1
ATOM 925 O O . ALA A 1 116 ? 11.460 -2.386 -5.438 1.00 88.44 116 ALA A O 1
ATOM 926 N N . LYS A 1 117 ? 11.828 -0.835 -3.860 1.00 91.06 117 LYS A N 1
ATOM 927 C CA . LYS A 1 117 ? 12.685 -1.686 -3.047 1.00 91.06 117 LYS A CA 1
ATOM 928 C C . LYS A 1 117 ? 11.808 -2.697 -2.309 1.00 91.06 117 LYS A C 1
ATOM 930 O O . LYS A 1 117 ? 10.762 -2.315 -1.778 1.00 91.06 117 LYS A O 1
ATOM 935 N N . PRO A 1 118 ? 12.218 -3.972 -2.255 1.00 86.69 118 PRO A N 1
ATOM 936 C CA . PRO A 1 118 ? 11.504 -4.960 -1.467 1.00 86.69 118 PRO A CA 1
ATOM 937 C C . PRO A 1 118 ? 11.578 -4.581 0.014 1.00 86.69 118 PRO A C 1
ATOM 939 O O . PRO A 1 118 ? 12.643 -4.225 0.528 1.00 86.69 118 PRO A O 1
ATOM 942 N N . ILE A 1 119 ? 10.448 -4.677 0.707 1.00 90.75 119 ILE A N 1
ATOM 943 C CA . ILE A 1 119 ? 10.429 -4.602 2.168 1.00 90.75 119 ILE A CA 1
ATOM 944 C C . ILE A 1 119 ? 11.009 -5.890 2.762 1.00 90.75 119 ILE A C 1
ATOM 946 O O . ILE A 1 119 ? 10.914 -6.963 2.171 1.00 90.75 119 ILE A O 1
ATOM 950 N N . LYS A 1 120 ? 11.606 -5.786 3.952 1.00 90.81 120 LYS A N 1
ATOM 951 C CA . LYS A 1 120 ? 12.142 -6.940 4.699 1.00 90.81 120 LYS A CA 1
ATOM 952 C C . LYS A 1 120 ? 11.152 -7.516 5.718 1.00 90.81 120 LYS A C 1
ATOM 954 O O . LYS A 1 120 ? 11.510 -8.418 6.466 1.00 90.81 120 LYS A O 1
ATOM 959 N N . PHE A 1 121 ? 9.939 -6.971 5.771 1.00 93.25 121 PHE A N 1
ATOM 960 C CA . PHE A 1 121 ? 8.881 -7.423 6.667 1.00 93.25 121 PHE A CA 1
ATOM 961 C C . PHE A 1 121 ? 8.088 -8.554 6.019 1.00 93.25 121 PHE A C 1
ATOM 963 O O . PHE A 1 121 ? 7.854 -8.534 4.810 1.00 93.25 121 PHE A O 1
ATOM 970 N N . ASP A 1 122 ? 7.650 -9.515 6.827 1.00 96.50 122 ASP A N 1
ATOM 971 C CA . ASP A 1 122 ? 6.628 -10.469 6.418 1.00 96.50 122 ASP A CA 1
ATOM 972 C C . ASP A 1 122 ? 5.219 -9.891 6.642 1.00 96.50 122 ASP A C 1
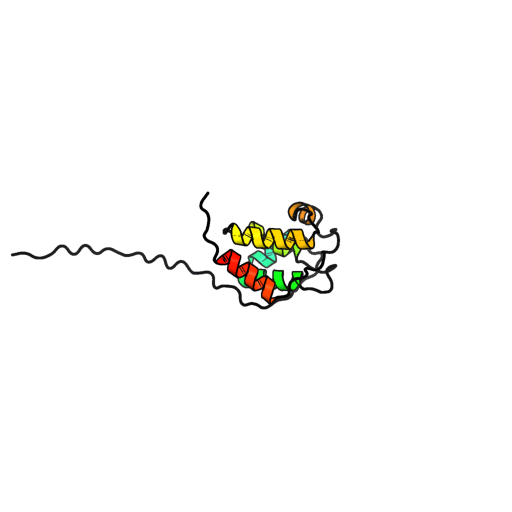ATOM 974 O O . ASP A 1 122 ? 5.040 -8.799 7.191 1.00 96.50 122 ASP A O 1
ATOM 978 N N . LEU A 1 123 ? 4.193 -10.621 6.195 1.00 96.88 123 LEU A N 1
ATOM 979 C CA . LEU A 1 123 ? 2.804 -10.190 6.350 1.00 96.88 123 LEU A CA 1
ATOM 980 C C . LEU A 1 123 ? 2.425 -9.976 7.820 1.00 96.88 123 LEU A C 1
ATOM 982 O O . LEU A 1 123 ? 1.725 -9.017 8.133 1.00 96.88 123 LEU A O 1
ATOM 986 N N . LYS A 1 124 ? 2.901 -10.843 8.718 1.00 97.19 124 LYS A N 1
ATOM 987 C CA . LYS A 1 124 ? 2.577 -10.767 10.141 1.00 97.19 124 LYS A CA 1
ATOM 988 C C . LYS A 1 124 ? 3.083 -9.452 10.736 1.00 97.19 124 LYS A C 1
ATOM 990 O O . LYS A 1 124 ? 2.296 -8.728 11.338 1.00 97.19 124 LYS A O 1
ATOM 995 N N . ALA A 1 125 ? 4.343 -9.102 10.486 1.00 96.94 125 ALA A N 1
ATOM 996 C CA . ALA A 1 125 ? 4.932 -7.846 10.935 1.00 96.94 125 ALA A CA 1
ATOM 997 C C . ALA A 1 125 ? 4.198 -6.625 10.352 1.00 96.94 125 ALA A C 1
ATOM 999 O O . ALA A 1 125 ? 3.950 -5.653 11.066 1.00 96.94 125 ALA A O 1
ATOM 1000 N N . LEU A 1 126 ? 3.800 -6.671 9.073 1.00 96.88 126 LEU A N 1
ATOM 1001 C CA . LEU A 1 126 ? 3.012 -5.597 8.458 1.00 96.88 126 LEU A CA 1
ATOM 1002 C C . LEU A 1 126 ? 1.668 -5.378 9.160 1.00 96.88 126 LEU A C 1
ATOM 1004 O O . LEU A 1 126 ? 1.294 -4.224 9.384 1.00 96.88 126 LEU A O 1
ATOM 1008 N N . CYS A 1 127 ? 0.963 -6.458 9.503 1.00 96.62 127 CYS A N 1
ATOM 1009 C CA . CYS A 1 127 ? -0.307 -6.398 10.221 1.00 96.62 127 CYS A CA 1
ATOM 1010 C C . CYS A 1 127 ? -0.121 -5.900 11.656 1.00 96.62 127 CYS A C 1
ATOM 1012 O O . CYS A 1 127 ? -0.852 -5.017 12.092 1.00 96.62 127 CYS A O 1
ATOM 1014 N N . GLU A 1 128 ? 0.872 -6.417 12.385 1.00 95.94 128 GLU A N 1
ATOM 1015 C CA . GLU A 1 128 ? 1.169 -5.998 13.761 1.00 95.94 128 GLU A CA 1
ATOM 1016 C C . GLU A 1 128 ? 1.474 -4.499 13.834 1.00 95.94 128 GLU A C 1
ATOM 1018 O O . GLU A 1 128 ? 0.871 -3.788 14.636 1.00 95.94 128 GLU A O 1
ATOM 1023 N N . MET A 1 129 ? 2.324 -3.986 12.939 1.00 95.94 129 MET A N 1
ATOM 1024 C CA . MET A 1 129 ? 2.610 -2.551 12.849 1.00 95.94 129 MET A CA 1
ATOM 1025 C C . MET A 1 129 ? 1.357 -1.722 12.533 1.00 95.94 129 MET A C 1
ATOM 1027 O O . MET A 1 129 ? 1.173 -0.648 13.106 1.00 95.94 129 MET A O 1
ATOM 1031 N N . TYR A 1 130 ? 0.476 -2.215 11.656 1.00 96.00 130 TYR A N 1
ATOM 1032 C CA . TYR A 1 130 ? -0.791 -1.545 11.368 1.00 96.00 130 TYR A CA 1
ATOM 1033 C C . TYR A 1 130 ? -1.714 -1.523 12.594 1.00 96.00 130 TYR A C 1
ATOM 1035 O O . TYR A 1 130 ? -2.256 -0.472 12.924 1.00 96.00 130 TYR A O 1
ATOM 1043 N N . HIS A 1 131 ? -1.878 -2.644 13.303 1.00 94.75 131 HIS A N 1
ATOM 1044 C CA . HIS A 1 131 ? -2.719 -2.706 14.503 1.00 94.75 131 HIS A CA 1
ATOM 1045 C C . HIS A 1 131 ? -2.169 -1.838 15.638 1.00 94.75 131 HIS A C 1
ATOM 1047 O O . HIS A 1 131 ? -2.944 -1.170 16.324 1.00 94.75 131 HIS A O 1
ATOM 1053 N N . LEU A 1 132 ? -0.846 -1.771 15.808 1.00 93.38 132 LEU A N 1
ATOM 1054 C CA . LEU A 1 132 ? -0.213 -0.830 16.737 1.00 93.38 132 LEU A CA 1
ATOM 1055 C C . LEU A 1 132 ? -0.569 0.617 16.372 1.00 93.38 132 LEU A C 1
ATOM 1057 O O . LEU A 1 132 ? -0.999 1.387 17.229 1.00 93.38 132 LEU A O 1
ATOM 1061 N N . ALA A 1 133 ? -0.489 0.978 15.091 1.00 93.19 133 ALA A N 1
ATOM 1062 C CA . ALA A 1 133 ? -0.898 2.301 14.626 1.00 93.19 133 ALA A CA 1
ATOM 1063 C C . ALA A 1 133 ? -2.411 2.554 14.794 1.00 93.19 133 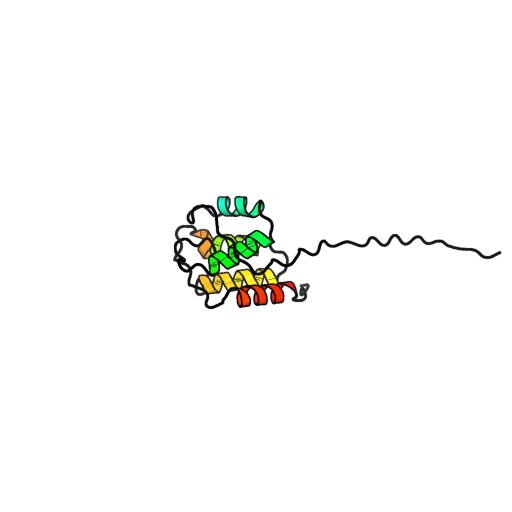ALA A C 1
ATOM 1065 O O . ALA A 1 133 ? -2.819 3.663 15.129 1.00 93.19 133 ALA A O 1
ATOM 1066 N N . ALA A 1 134 ? -3.255 1.539 14.600 1.00 91.62 134 ALA A N 1
ATOM 1067 C CA . ALA A 1 134 ? -4.706 1.655 14.729 1.00 91.62 134 ALA A CA 1
ATOM 1068 C C . ALA A 1 134 ? -5.174 1.793 16.186 1.00 91.62 134 ALA A C 1
ATOM 1070 O O . ALA A 1 134 ? -6.193 2.437 16.444 1.00 91.62 134 ALA A O 1
ATOM 1071 N N . THR A 1 135 ? -4.427 1.214 17.126 1.00 90.06 135 THR A N 1
ATOM 1072 C CA . THR A 1 135 ? -4.701 1.255 18.572 1.00 90.06 135 THR A CA 1
ATOM 1073 C C . THR A 1 135 ? -3.985 2.391 19.297 1.00 90.06 135 THR A C 1
ATOM 1075 O O . THR A 1 135 ? -4.310 2.663 20.452 1.00 90.06 135 THR A O 1
ATOM 1078 N N . SER A 1 136 ? -3.054 3.078 18.629 1.00 84.88 136 SER A N 1
ATOM 1079 C CA . SER A 1 136 ? -2.362 4.231 19.198 1.00 84.88 136 SER A CA 1
ATOM 1080 C C . SER A 1 136 ? -3.363 5.339 19.548 1.00 84.88 136 SER A C 1
ATOM 1082 O O . SER A 1 136 ? -4.246 5.638 18.735 1.00 84.88 136 SER A O 1
ATOM 1084 N N . PRO A 1 137 ? -3.251 5.954 20.739 1.00 74.06 137 PRO A N 1
ATOM 1085 C CA . PRO A 1 137 ? -4.095 7.079 21.106 1.00 74.06 137 PRO A CA 1
ATOM 1086 C C . PRO A 1 137 ? -3.890 8.210 20.096 1.00 74.06 137 PRO A C 1
ATOM 1088 O O . PRO A 1 137 ? -2.764 8.530 19.716 1.00 74.06 137 PRO A O 1
ATOM 1091 N N . THR A 1 138 ? -4.989 8.788 19.618 1.00 64.62 138 THR A N 1
ATOM 1092 C CA . THR A 1 138 ? -4.938 9.986 18.781 1.00 64.62 138 THR A CA 1
ATOM 1093 C C . THR A 1 138 ? -4.436 11.127 19.656 1.00 64.62 138 THR A C 1
ATOM 1095 O O . THR A 1 138 ? -5.175 11.595 20.517 1.00 64.62 138 THR A O 1
ATOM 1098 N N . GLU A 1 139 ? -3.184 11.546 19.479 1.00 56.75 139 GLU A N 1
ATOM 1099 C CA . GLU A 1 139 ? -2.727 12.829 20.011 1.00 56.75 139 GLU A CA 1
ATOM 1100 C C . GLU A 1 139 ? -3.526 13.923 19.286 1.00 56.75 139 GLU A C 1
ATOM 1102 O O . GLU A 1 139 ? -3.363 14.138 18.082 1.00 56.75 139 GLU A O 1
ATOM 1107 N N . GLU A 1 140 ? -4.481 14.524 19.998 1.00 47.47 140 GLU A N 1
ATOM 1108 C CA . GLU A 1 140 ? -5.151 15.752 19.578 1.00 47.47 140 GLU A CA 1
ATOM 1109 C C . GLU A 1 140 ? -4.110 16.878 19.630 1.00 47.47 140 GLU A C 1
ATOM 1111 O O . GLU A 1 140 ? -3.661 17.256 20.711 1.00 47.47 140 GLU A O 1
ATOM 1116 N N . ASN A 1 141 ? -3.695 17.360 18.456 1.00 40.97 141 ASN A N 1
ATOM 1117 C CA . ASN A 1 141 ? -2.985 18.632 18.298 1.00 40.97 141 ASN A CA 1
ATOM 1118 C C . ASN A 1 141 ? -3.985 19.729 17.949 1.00 40.97 141 ASN A C 1
ATOM 1120 O O . ASN A 1 141 ? -4.812 19.477 17.038 1.00 40.97 141 ASN A O 1
#

pLDDT: mean 85.26, std 17.48, range [40.97, 97.81]

Foldseek 3Di:
DDDDDDPPPPPPPPPPVPLPQADLAADEDPDWQQDQLVVVLVVVVPDRLSHLLNPLLVLLQDPWQLGGNNLSSLVSNLVPDPQPLLVVLSQVSQCQQLVNDGSVVQNVCPPVHDGTDRDPDDSVRSSVSNVCSVPDDRPDD

Sequence (141 aa):
MKASFSLVVLLFICIGTRASDPACKTVQWPLKSDEPFSRIKLTLDNWPREKAIQLAWGEMLKRDQNHSVAFPVLQYLQITEQRMAIKGYFKVMAETMTGGSSLDSVIKIWPKRSPAKPIKFDLKALCEMYHLAATSPTEEN

Secondary structure (DSSP, 8-state):
-------------------PPPPS------S-TT--HHHHHHHHHTS-HHHHHHHHHHHHS-S--TT--HHHHHHHHHHH---HHHHHHHHHHHHHHHTS--HHHHHHTTTSPPPPPPPS--HHHHHHHHHHHHHS-----